Protein AF-A0A238XSF1-F1 (afdb_monomer)

Foldseek 3Di:
DPPVVVVVLVVLLVVLLVVVVVVQKQEEEEEDQDPDDPDPCSVVDSVVVNCVSCVVRHQYEYEDLPDPDQDDPPHGYDVDPVCRLVRTQAYEYPDDDPSCPVPVVRYPDPCVPDDD

InterPro domains:
  IPR014027 UDP-glucose/GDP-mannose dehydrogenase, C-terminal [PF03720] (29-104)
  IPR014027 UDP-glucose/GDP-mannose dehydrogenase, C-terminal [SM00984] (29-115)
  IPR036220 UDP-glucose/GDP-mannose dehydrogenase, C-terminal domain superfamily [SSF52413] (16-116)

Secondary structure (DSSP, 8-state):
-HHHHHHHHHHHHHHHHHHHHHT--SEEEEE---SSTT--GGGGSHHHHHHHHHTTTSEEEEE-TT-SSSEETTEEEES-HHHHHHH-SEEEESS--GGGGGGTTTB--GGGS---

Nearest PDB structures (foldseek):
  3pjg-assembly1_A-2  TM=8.389E-01  e=3.314E-09  Klebsiella pneumoniae
  7kws-assembly1_A  TM=8.509E-01  e=3.540E-09  Campylobacter jejuni subsp. jejuni NCTC 11168 = ATCC 700819
  7kws-assembly1_B  TM=8.509E-01  e=8.929E-09  Campylobacter jejuni subsp. jejuni NCTC 11168 = ATCC 700819
  3pid-assembly1_A  TM=8.947E-01  e=2.933E-08  Klebsiella pneumoniae subsp. pneumoniae NTUH-K2044
  5tx7-assembly1_B  TM=6.875E-01  e=1.627E-01  Nitratidesulfovibrio vulgaris

Radius of gyration: 13.88 Å; Cα contacts (8 Å, |Δi|>4): 141; chains: 1; bounding box: 31×38×30 Å

pLDDT: mean 74.01, std 17.09, range [29.02, 92.44]

Solvent-accessible surface area (backbone atoms only — not comparable to full-atom values): 6976 Å² total; per-residue (Å²): 131,69,66,69,59,53,56,54,52,55,53,53,43,52,54,49,49,51,60,52,57,73,66,62,39,71,20,39,18,32,45,45,79,69,82,58,93,90,56,87,64,50,89,80,37,76,63,50,59,43,46,68,73,38,51,89,75,24,46,56,40,33,32,38,74,84,55,94,64,59,56,57,99,90,33,42,49,33,71,45,67,64,61,41,63,73,63,24,64,32,32,37,44,76,61,96,51,80,93,45,62,92,44,54,91,39,45,54,56,79,67,84,63,78,83,132

Structure (mmCIF, N/CA/C/O backbone):
data_AF-A0A238XSF1-F1
#
_entry.id   AF-A0A238XSF1-F1
#
loop_
_atom_site.group_PDB
_atom_site.id
_atom_site.type_symbol
_atom_site.label_atom_id
_atom_site.label_alt_id
_atom_site.label_comp_id
_atom_site.label_asym_id
_atom_site.label_entity_id
_atom_site.label_seq_id
_atom_site.pdbx_PDB_ins_code
_atom_site.Cartn_x
_atom_site.Cartn_y
_atom_site.Cartn_z
_atom_site.occupancy
_atom_site.B_iso_or_equiv
_atom_site.auth_seq_id
_atom_site.auth_comp_id
_atom_site.aut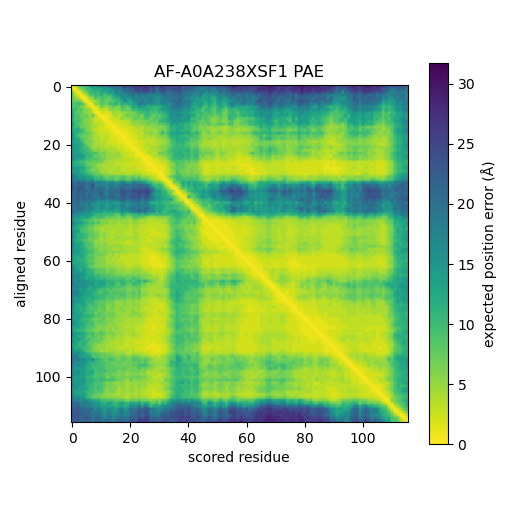h_asym_id
_atom_site.auth_atom_id
_atom_site.pdbx_PDB_model_num
ATOM 1 N N . MET A 1 1 ? 2.626 24.309 -19.686 1.00 45.97 1 MET A N 1
ATOM 2 C CA . MET A 1 1 ? 1.371 23.666 -19.215 1.00 45.97 1 MET A CA 1
ATOM 3 C C . MET A 1 1 ? 1.576 22.772 -17.974 1.00 45.97 1 MET A C 1
ATOM 5 O O . MET A 1 1 ? 0.832 21.824 -17.772 1.00 45.97 1 MET A O 1
ATOM 9 N N . SER A 1 2 ? 2.531 23.077 -17.083 1.00 44.25 2 SER A N 1
ATOM 10 C CA . SER A 1 2 ? 2.947 22.148 -16.007 1.00 44.25 2 SER A CA 1
ATOM 11 C C . SER A 1 2 ? 2.316 22.426 -14.632 1.00 44.25 2 SER A C 1
ATOM 13 O O . SER A 1 2 ? 2.405 21.590 -13.737 1.00 44.25 2 SER A O 1
ATOM 15 N N . ALA A 1 3 ? 1.668 23.584 -14.450 1.00 43.38 3 ALA 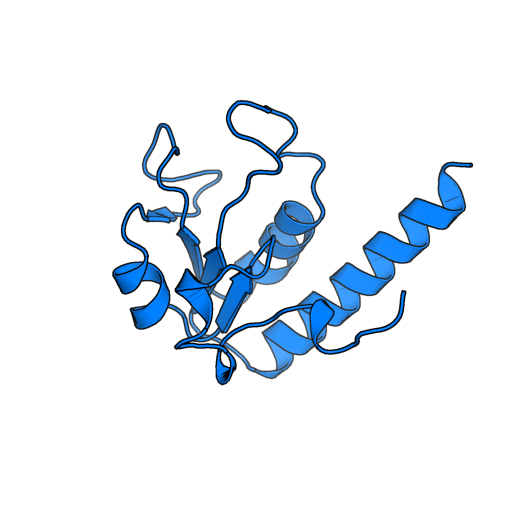A N 1
ATOM 16 C CA . ALA A 1 3 ? 1.077 23.993 -13.170 1.00 43.38 3 ALA A CA 1
ATOM 17 C C . ALA A 1 3 ? -0.314 23.377 -12.917 1.00 43.38 3 ALA A C 1
ATOM 19 O O . ALA A 1 3 ? -0.627 22.992 -11.795 1.00 43.38 3 ALA A O 1
ATOM 20 N N . ILE A 1 4 ? -1.124 23.209 -13.969 1.00 47.97 4 ILE A N 1
ATOM 21 C CA . ILE A 1 4 ? -2.509 22.715 -13.853 1.00 47.97 4 ILE A CA 1
ATOM 22 C C . ILE A 1 4 ? -2.535 21.215 -13.511 1.00 47.97 4 ILE A C 1
ATOM 24 O O . ILE A 1 4 ? -3.323 20.772 -12.677 1.00 47.97 4 ILE A O 1
ATOM 28 N N . VAL A 1 5 ? -1.624 20.429 -14.097 1.00 50.28 5 VAL A N 1
ATOM 29 C CA . VAL A 1 5 ? -1.526 18.981 -13.841 1.00 50.28 5 VAL A CA 1
ATOM 30 C C . VAL A 1 5 ? -0.990 18.700 -12.430 1.00 50.28 5 VAL A C 1
ATOM 32 O O . VAL A 1 5 ? -1.547 17.856 -11.729 1.00 50.28 5 VAL A O 1
ATOM 35 N N . LYS A 1 6 ? 0.020 19.457 -11.966 1.00 49.00 6 LYS A N 1
ATOM 36 C CA . LYS A 1 6 ? 0.588 19.318 -10.610 1.00 49.00 6 LYS A CA 1
ATOM 37 C C . LYS A 1 6 ? -0.440 19.583 -9.505 1.00 49.00 6 LYS A C 1
ATOM 39 O O . LYS A 1 6 ? -0.515 18.803 -8.559 1.00 49.00 6 LYS A O 1
ATOM 44 N N . SER A 1 7 ? -1.263 20.628 -9.634 1.00 51.44 7 SER A N 1
ATOM 45 C CA . SER A 1 7 ? -2.307 20.921 -8.638 1.00 51.44 7 SER A CA 1
ATOM 46 C C . SER A 1 7 ? -3.366 19.820 -8.540 1.00 51.44 7 SER A C 1
ATOM 48 O O . SER A 1 7 ? -3.853 19.538 -7.445 1.00 51.44 7 SER A O 1
ATOM 50 N N . ASN A 1 8 ? -3.705 19.165 -9.655 1.00 56.78 8 ASN A N 1
ATOM 51 C CA . ASN A 1 8 ? -4.693 18.089 -9.653 1.00 56.78 8 ASN A CA 1
ATOM 52 C C . ASN A 1 8 ? -4.168 16.793 -9.017 1.00 56.78 8 ASN A C 1
ATOM 54 O O . ASN A 1 8 ? -4.932 16.128 -8.315 1.00 56.78 8 ASN A O 1
ATOM 58 N N . SER A 1 9 ? -2.895 16.438 -9.214 1.00 59.53 9 SER A N 1
ATOM 59 C CA . SER A 1 9 ? -2.297 15.248 -8.585 1.00 59.53 9 SER A CA 1
ATOM 60 C C . SER A 1 9 ? -2.193 15.398 -7.065 1.00 59.53 9 SER A C 1
ATOM 62 O O . SER A 1 9 ? -2.746 14.568 -6.342 1.00 59.53 9 SER A O 1
ATOM 64 N N . LEU A 1 10 ? -1.664 16.533 -6.589 1.00 62.44 10 LEU A N 1
ATOM 65 C CA . LEU A 1 10 ? -1.544 16.845 -5.157 1.00 62.44 10 LEU A CA 1
ATOM 66 C C . LEU A 1 10 ? -2.895 16.813 -4.429 1.00 62.44 10 LEU A C 1
ATOM 68 O O . LEU A 1 10 ? -3.019 16.262 -3.334 1.00 62.44 10 LEU A O 1
ATOM 72 N N . ARG A 1 11 ? -3.952 17.363 -5.044 1.00 65.06 11 ARG A N 1
ATOM 73 C CA . ARG A 1 11 ? -5.301 17.338 -4.455 1.00 65.06 11 ARG A CA 1
ATOM 74 C C . ARG A 1 11 ? -5.854 15.913 -4.359 1.00 65.06 11 ARG A C 1
ATOM 76 O O . ARG A 1 11 ? -6.482 15.565 -3.360 1.00 65.06 11 ARG A O 1
ATOM 83 N N . LYS A 1 12 ? -5.619 15.081 -5.379 1.00 65.06 12 LYS A N 1
ATOM 84 C CA . LYS A 1 12 ? -6.069 13.679 -5.421 1.00 65.06 12 LYS A CA 1
ATOM 85 C C . LYS A 1 12 ? -5.321 12.810 -4.406 1.00 65.06 12 LYS A C 1
ATOM 87 O O . LYS A 1 12 ? -5.949 11.981 -3.749 1.00 65.06 12 LYS A O 1
ATOM 92 N N . GLU A 1 13 ? -4.020 13.024 -4.243 1.00 69.19 13 GLU A N 1
ATOM 93 C CA . GLU A 1 13 ? -3.191 12.357 -3.230 1.00 69.19 13 GLU A CA 1
ATOM 94 C C . GLU A 1 13 ? -3.642 12.711 -1.814 1.00 69.19 13 GLU A C 1
ATOM 96 O O . GLU A 1 13 ? -3.819 11.824 -0.981 1.00 69.19 13 GLU A O 1
ATOM 101 N N . HIS A 1 14 ? -3.946 13.985 -1.559 1.00 69.50 14 HIS A N 1
ATOM 102 C CA . HIS A 1 14 ? -4.421 14.425 -0.249 1.00 69.50 14 HIS A CA 1
ATOM 103 C C . HIS A 1 14 ? -5.765 13.782 0.135 1.00 69.50 14 HIS A C 1
ATOM 105 O O . HIS A 1 14 ? -5.956 13.348 1.273 1.00 69.50 14 HIS A O 1
ATOM 111 N N . ILE A 1 15 ? -6.693 13.668 -0.822 1.00 70.56 15 ILE A N 1
ATOM 112 C CA . ILE A 1 15 ? -7.977 12.979 -0.614 1.00 70.56 15 ILE A CA 1
ATOM 113 C C . ILE A 1 15 ? -7.751 11.485 -0.367 1.00 70.56 15 ILE A C 1
ATOM 115 O O . ILE A 1 15 ? -8.397 10.907 0.509 1.00 70.5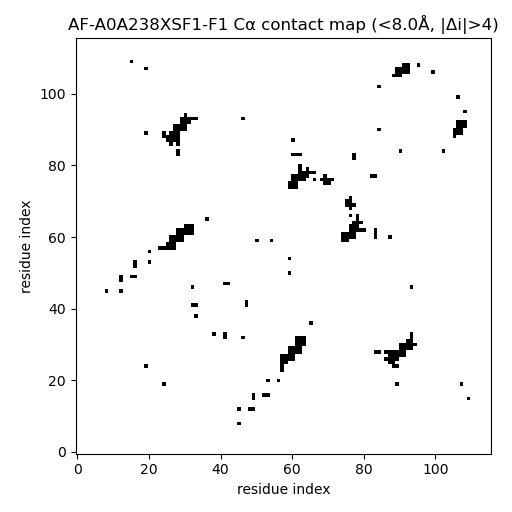6 15 ILE A O 1
ATOM 119 N N . ALA A 1 16 ? -6.824 10.868 -1.105 1.00 70.69 16 ALA A N 1
ATOM 120 C CA . ALA A 1 16 ? -6.472 9.469 -0.915 1.00 70.69 16 ALA A CA 1
ATOM 121 C C . ALA A 1 16 ? -5.923 9.200 0.476 1.00 70.69 16 ALA A C 1
ATOM 123 O O . ALA A 1 16 ? -6.467 8.357 1.187 1.00 70.69 16 ALA A O 1
ATOM 124 N N . LYS A 1 17 ? -4.934 9.988 0.898 1.00 74.81 17 LYS A N 1
ATOM 125 C CA . LYS A 1 17 ? -4.399 9.946 2.255 1.00 74.81 17 LYS A CA 1
ATOM 126 C C . LYS A 1 17 ? -5.521 10.042 3.284 1.00 74.81 17 LYS A C 1
ATOM 128 O O . LYS A 1 17 ? -5.606 9.192 4.163 1.00 74.81 17 LYS A O 1
ATOM 133 N N . LYS A 1 18 ? -6.392 11.051 3.172 1.00 77.56 18 LYS A N 1
ATOM 134 C CA . LYS A 1 18 ? -7.466 11.267 4.147 1.00 77.56 18 LYS A CA 1
ATOM 135 C C . LYS A 1 18 ? -8.375 10.041 4.261 1.00 77.56 18 LYS A C 1
ATOM 137 O O . LYS A 1 18 ? -8.580 9.559 5.365 1.00 77.56 18 LYS A O 1
ATOM 142 N N . LYS A 1 19 ? -8.834 9.485 3.136 1.00 78.88 19 LYS A N 1
ATOM 143 C CA . LYS A 1 19 ? -9.696 8.291 3.127 1.00 78.88 19 LYS A CA 1
ATOM 144 C C . LYS A 1 19 ? -9.008 7.042 3.677 1.00 78.88 19 LYS A C 1
ATOM 146 O O . LYS A 1 19 ? -9.648 6.249 4.362 1.00 78.88 19 LYS A O 1
ATOM 151 N N . ILE A 1 20 ? -7.721 6.857 3.379 1.00 81.38 20 ILE A N 1
ATOM 152 C CA . ILE A 1 20 ? -6.933 5.741 3.915 1.00 81.38 20 ILE A CA 1
ATOM 153 C C . ILE A 1 20 ? -6.813 5.890 5.436 1.00 81.38 20 ILE A C 1
ATOM 155 O O . ILE A 1 20 ? -7.133 4.959 6.165 1.00 81.38 20 ILE A O 1
ATOM 159 N N . LEU A 1 21 ? -6.426 7.070 5.928 1.00 80.50 21 LEU A N 1
ATOM 160 C CA . LEU A 1 21 ? -6.232 7.321 7.359 1.00 80.50 21 LEU A CA 1
ATOM 161 C C . LEU A 1 21 ? -7.542 7.350 8.161 1.00 80.50 21 LEU A C 1
ATOM 163 O O . LEU A 1 21 ? -7.540 6.958 9.324 1.00 80.50 21 LEU A O 1
ATOM 167 N N . GLU A 1 22 ? -8.664 7.752 7.558 1.00 83.62 22 GLU A N 1
ATOM 168 C CA . GLU A 1 22 ? -9.998 7.683 8.177 1.00 83.62 22 GLU A CA 1
ATOM 169 C C . GLU A 1 22 ? -10.374 6.250 8.564 1.00 83.62 22 GLU A C 1
ATOM 171 O O . GLU A 1 22 ? -10.959 6.032 9.624 1.00 83.62 22 GLU A O 1
ATOM 176 N N . LYS A 1 23 ? -9.975 5.263 7.751 1.00 81.75 23 LYS A N 1
ATOM 177 C CA . LYS A 1 23 ? -10.179 3.842 8.062 1.00 81.75 23 LYS A CA 1
ATOM 178 C C . LYS A 1 23 ? -9.234 3.310 9.144 1.00 81.75 23 LYS A C 1
ATOM 180 O O . LYS A 1 23 ? -9.420 2.179 9.580 1.00 81.75 23 LYS A O 1
ATOM 185 N N . LYS A 1 24 ? -8.232 4.095 9.565 1.00 84.81 24 LYS A N 1
ATOM 186 C CA . LYS A 1 24 ? -7.181 3.714 10.528 1.00 84.81 24 LYS A CA 1
ATOM 187 C C . LYS A 1 24 ? -6.635 2.287 10.296 1.00 84.81 24 LYS A C 1
ATOM 189 O O . LYS A 1 24 ? -6.609 1.493 11.239 1.00 84.81 24 LYS A O 1
ATOM 194 N N . PRO A 1 25 ? -6.228 1.934 9.060 1.00 87.81 25 PRO A N 1
ATOM 195 C CA . PRO A 1 25 ? -5.700 0.609 8.771 1.00 87.81 25 PRO A CA 1
ATOM 196 C C . PRO A 1 25 ? -4.424 0.385 9.582 1.00 87.81 25 PRO A C 1
ATOM 198 O O . PRO A 1 25 ? -3.586 1.284 9.696 1.00 87.81 25 PRO A O 1
ATOM 201 N N . LYS A 1 26 ? -4.244 -0.819 10.120 1.00 89.75 26 LYS A N 1
ATOM 202 C CA . LYS A 1 26 ? -2.975 -1.231 10.729 1.00 89.75 26 LYS A CA 1
ATOM 203 C C . LYS A 1 26 ? -1.934 -1.511 9.653 1.00 89.75 26 LYS A C 1
ATOM 205 O O . LYS A 1 26 ? -0.744 -1.302 9.887 1.00 89.75 26 LYS A O 1
ATOM 210 N N . THR A 1 27 ? -2.366 -2.012 8.496 1.00 91.50 27 THR A N 1
ATOM 211 C CA . THR A 1 27 ? -1.492 -2.303 7.357 1.00 91.50 27 THR A CA 1
ATOM 212 C C . THR A 1 27 ? -2.147 -1.908 6.034 1.00 91.50 27 THR A C 1
ATOM 214 O O . THR A 1 27 ? -3.260 -2.330 5.719 1.00 91.50 27 THR A O 1
ATOM 217 N N . ALA A 1 28 ? -1.439 -1.100 5.247 1.00 91.69 28 ALA A N 1
ATOM 218 C CA . ALA A 1 28 ? -1.798 -0.714 3.893 1.00 91.69 28 ALA A CA 1
ATOM 219 C C . ALA A 1 28 ? -0.957 -1.491 2.871 1.00 91.69 28 ALA A C 1
ATOM 221 O O . ALA A 1 28 ? 0.271 -1.417 2.851 1.00 91.69 28 ALA A O 1
ATOM 222 N N . GLY A 1 29 ? -1.637 -2.220 1.998 1.00 92.00 29 GLY A N 1
ATOM 223 C CA . GLY A 1 29 ? -1.042 -2.927 0.879 1.00 92.00 29 GLY A CA 1
ATOM 224 C C . GLY A 1 29 ? -0.960 -2.039 -0.353 1.00 92.00 29 GLY A C 1
ATOM 225 O O . GLY A 1 29 ? -1.890 -1.293 -0.650 1.00 92.00 29 GLY A O 1
ATOM 226 N N . ILE A 1 30 ? 0.118 -2.140 -1.117 1.00 89.25 30 ILE A N 1
ATOM 227 C CA . ILE A 1 30 ? 0.253 -1.463 -2.407 1.00 89.25 30 ILE A CA 1
ATOM 228 C C . ILE A 1 30 ? 0.411 -2.514 -3.485 1.00 89.25 30 ILE A C 1
ATOM 230 O O . ILE A 1 30 ? 1.308 -3.351 -3.420 1.00 89.25 30 ILE A O 1
ATOM 234 N N . TYR A 1 31 ? -0.473 -2.481 -4.477 1.00 87.75 31 TYR A N 1
ATOM 235 C CA . TYR A 1 31 ? -0.432 -3.429 -5.580 1.00 87.75 31 TYR A CA 1
ATOM 236 C C . TYR A 1 31 ? 0.311 -2.818 -6.768 1.00 87.75 31 TYR A C 1
ATOM 238 O O . TYR A 1 31 ? -0.250 -1.987 -7.491 1.00 87.75 31 TYR A O 1
ATOM 246 N N . ARG A 1 32 ? 1.554 -3.295 -6.948 1.00 82.06 32 ARG A N 1
ATOM 247 C CA . ARG A 1 32 ? 2.553 -2.906 -7.956 1.00 82.06 32 ARG A CA 1
ATOM 248 C C . ARG A 1 32 ? 2.987 -1.442 -7.876 1.00 82.06 32 ARG A C 1
ATOM 250 O O . ARG A 1 32 ? 2.173 -0.533 -7.748 1.00 82.06 32 ARG A O 1
ATOM 257 N N . LEU A 1 33 ? 4.290 -1.208 -8.024 1.00 72.62 33 LEU A N 1
ATOM 258 C CA . LEU A 1 33 ? 4.846 0.151 -8.114 1.00 72.62 33 LEU A CA 1
ATOM 259 C C . LEU A 1 33 ? 4.992 0.623 -9.565 1.00 72.62 33 LEU A C 1
ATOM 261 O O . LEU A 1 33 ? 5.106 1.817 -9.827 1.00 72.62 33 LEU A O 1
ATOM 265 N N . THR A 1 34 ? 5.020 -0.308 -10.520 1.00 62.25 34 THR A N 1
ATOM 266 C CA . THR A 1 34 ? 5.335 -0.006 -11.921 1.00 62.25 34 THR A CA 1
ATOM 267 C C . THR A 1 34 ? 4.170 0.623 -12.693 1.00 62.25 34 THR A C 1
ATOM 269 O O . THR A 1 34 ? 3.026 0.164 -12.660 1.00 62.25 34 THR A O 1
ATOM 272 N N . MET A 1 35 ? 4.505 1.617 -13.521 1.00 53.41 35 MET A N 1
ATOM 273 C CA . MET A 1 35 ? 3.920 1.770 -14.855 1.00 53.41 35 MET A CA 1
ATOM 274 C C . MET A 1 35 ? 4.955 1.223 -15.852 1.00 53.41 35 MET A C 1
ATOM 276 O O . MET A 1 35 ? 5.933 1.900 -16.144 1.00 53.41 35 MET A O 1
ATOM 280 N N . LYS A 1 36 ? 4.736 -0.003 -16.355 1.00 42.88 36 LYS A N 1
ATOM 281 C CA . LYS A 1 36 ? 5.634 -0.817 -17.213 1.00 42.88 36 LYS A CA 1
ATOM 282 C C . LYS A 1 36 ? 6.868 -1.415 -16.512 1.00 42.88 36 LYS A C 1
ATOM 284 O O . LYS A 1 36 ? 7.584 -0.755 -15.766 1.00 42.88 36 LYS A O 1
ATOM 289 N N . ALA A 1 37 ? 7.118 -2.692 -16.806 1.00 35.81 37 ALA A N 1
ATOM 290 C CA . ALA A 1 37 ? 8.311 -3.417 -16.383 1.00 35.81 37 ALA A CA 1
ATOM 291 C C . ALA A 1 37 ? 9.579 -2.727 -16.926 1.00 35.81 37 ALA A C 1
ATOM 293 O O . ALA A 1 37 ? 9.680 -2.504 -18.130 1.00 35.81 37 ALA A O 1
ATOM 294 N N . GLY A 1 38 ? 10.525 -2.390 -16.042 1.00 41.06 38 GLY A N 1
ATOM 295 C CA . GLY A 1 38 ? 11.845 -1.857 -16.412 1.00 41.06 38 GLY A CA 1
ATOM 296 C C . GLY A 1 38 ? 12.009 -0.332 -16.390 1.00 41.06 38 GLY A C 1
ATOM 297 O O . GLY A 1 38 ? 13.005 0.159 -16.905 1.00 41.06 38 GLY A O 1
ATOM 298 N N . SER A 1 39 ? 11.066 0.424 -15.824 1.00 42.69 39 SER A N 1
ATOM 299 C CA . SER A 1 39 ? 11.156 1.889 -15.776 1.00 42.69 39 SER A CA 1
ATOM 300 C C . SER A 1 39 ? 11.551 2.393 -14.384 1.00 42.69 39 SER A C 1
ATOM 302 O O . SER A 1 39 ? 10.718 2.384 -13.485 1.00 42.69 39 SER A O 1
ATOM 304 N N . ASP A 1 40 ? 12.769 2.927 -14.237 1.00 49.41 40 ASP A N 1
ATOM 305 C CA . ASP A 1 40 ? 13.306 3.572 -13.017 1.00 49.41 40 ASP A CA 1
ATOM 306 C C . ASP A 1 40 ? 12.556 4.858 -12.580 1.00 49.41 40 ASP A C 1
ATOM 308 O O . ASP A 1 40 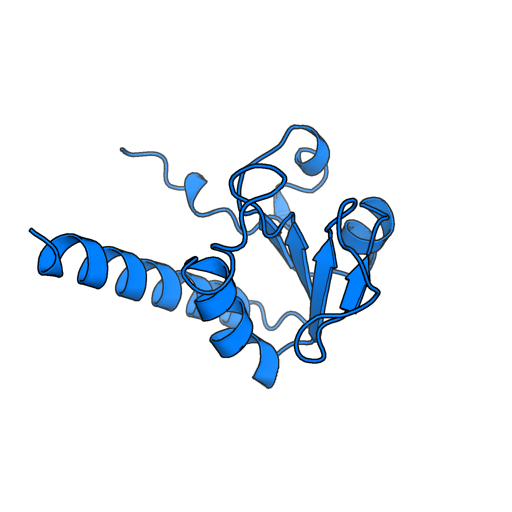? 12.900 5.488 -11.580 1.00 49.41 40 ASP A O 1
ATOM 312 N N . ASN A 1 41 ? 11.477 5.239 -13.276 1.00 48.22 41 ASN A N 1
ATOM 313 C CA . ASN A 1 41 ? 10.620 6.397 -12.964 1.00 48.22 41 ASN A CA 1
ATOM 314 C C . ASN A 1 41 ? 9.730 6.234 -11.713 1.00 48.22 41 ASN A C 1
ATOM 316 O O . ASN A 1 41 ? 8.789 6.997 -11.506 1.00 48.22 41 ASN A O 1
ATOM 320 N N . PHE A 1 42 ? 10.011 5.258 -10.855 1.00 52.06 42 PHE A N 1
ATOM 321 C CA . PHE A 1 42 ? 9.267 5.016 -9.618 1.00 52.06 42 PHE A CA 1
ATOM 322 C C . PHE A 1 42 ? 9.202 6.258 -8.719 1.00 52.06 42 PHE A C 1
ATOM 324 O O . PHE A 1 42 ? 8.127 6.618 -8.240 1.00 52.06 42 PHE A O 1
ATOM 331 N N . ARG A 1 43 ? 10.327 6.973 -8.580 1.00 50.00 43 ARG A N 1
ATOM 332 C CA . ARG A 1 43 ? 10.477 8.139 -7.689 1.00 50.00 43 ARG A CA 1
ATOM 333 C C . ARG A 1 43 ? 9.640 9.364 -8.072 1.00 50.00 43 ARG A C 1
ATOM 335 O O . ARG A 1 43 ? 9.537 10.281 -7.272 1.00 50.00 43 ARG A O 1
ATOM 342 N N . SER A 1 44 ? 9.061 9.407 -9.271 1.00 48.00 44 SER A N 1
ATOM 343 C CA . SER A 1 44 ? 8.229 10.525 -9.742 1.00 48.00 44 SER A CA 1
ATOM 344 C C . SER A 1 44 ? 6.741 10.171 -9.845 1.00 48.00 44 SER A C 1
ATOM 346 O O . SER A 1 44 ? 5.963 10.923 -10.436 1.00 48.00 44 SER A O 1
ATOM 348 N N . SER A 1 45 ? 6.331 9.027 -9.286 1.00 59.47 45 SER A N 1
ATOM 349 C CA . SER A 1 45 ? 4.947 8.558 -9.332 1.00 59.47 45 SER A CA 1
ATOM 350 C C . SER A 1 45 ? 4.162 8.924 -8.068 1.00 59.47 45 SER A C 1
ATOM 352 O O . SER A 1 45 ? 4.640 8.755 -6.949 1.00 59.47 45 SER A O 1
ATOM 354 N N . ALA A 1 46 ? 2.900 9.320 -8.257 1.00 68.75 46 ALA A N 1
ATOM 355 C CA . ALA A 1 46 ? 1.953 9.706 -7.202 1.00 68.75 46 ALA A CA 1
ATOM 356 C C . ALA A 1 46 ? 1.710 8.633 -6.118 1.00 68.75 46 ALA A C 1
ATOM 358 O O . ALA A 1 46 ? 1.017 8.889 -5.133 1.00 68.75 46 ALA A O 1
ATOM 359 N N . ILE A 1 47 ? 2.190 7.398 -6.315 1.00 75.31 47 ILE A N 1
ATOM 360 C CA . ILE A 1 47 ? 2.076 6.332 -5.318 1.00 75.31 47 ILE A CA 1
ATOM 361 C C . ILE A 1 47 ? 3.168 6.433 -4.253 1.00 75.31 47 ILE A C 1
ATOM 363 O O . ILE A 1 47 ? 2.878 6.152 -3.095 1.00 75.31 47 ILE A O 1
ATOM 367 N N . PHE A 1 48 ? 4.370 6.902 -4.607 1.00 77.31 48 PHE A N 1
ATOM 368 C CA . PHE A 1 48 ? 5.430 7.166 -3.630 1.00 77.31 48 PHE A CA 1
ATOM 369 C C . PHE A 1 48 ? 5.060 8.323 -2.708 1.00 77.31 48 PHE A C 1
ATOM 371 O O . PHE A 1 48 ? 5.202 8.187 -1.497 1.00 77.31 48 PHE A O 1
ATOM 378 N N . ASP A 1 49 ? 4.455 9.384 -3.244 1.00 77.19 49 ASP A N 1
ATOM 379 C CA . ASP A 1 49 ? 3.934 10.484 -2.426 1.00 77.19 49 ASP A CA 1
ATOM 380 C C . ASP A 1 49 ? 2.902 9.977 -1.400 1.00 77.19 49 ASP A C 1
ATOM 382 O O . ASP A 1 49 ? 2.925 10.348 -0.226 1.00 77.19 49 ASP A O 1
ATOM 386 N N . ILE A 1 50 ? 2.018 9.053 -1.803 1.00 79.38 50 ILE A N 1
ATOM 387 C CA . ILE A 1 50 ? 1.063 8.420 -0.881 1.00 79.38 50 ILE A CA 1
ATOM 388 C C . ILE A 1 50 ? 1.781 7.542 0.147 1.00 79.38 50 ILE A C 1
ATOM 390 O O . ILE A 1 50 ? 1.425 7.606 1.324 1.00 79.38 50 ILE A O 1
ATOM 394 N N . ILE A 1 51 ? 2.771 6.745 -0.272 1.00 82.38 51 ILE A N 1
ATOM 395 C CA . ILE A 1 51 ? 3.588 5.918 0.627 1.00 82.38 51 ILE A CA 1
ATOM 396 C C . ILE A 1 51 ? 4.184 6.797 1.717 1.00 82.38 51 ILE A C 1
ATOM 398 O O . ILE A 1 51 ? 3.917 6.558 2.889 1.00 82.38 51 ILE A O 1
ATOM 402 N N . GLU A 1 52 ? 4.925 7.841 1.353 1.00 83.75 52 GLU A N 1
ATOM 403 C CA . GLU A 1 52 ? 5.594 8.717 2.316 1.00 83.75 52 GLU A CA 1
ATOM 404 C C . GLU A 1 52 ? 4.607 9.411 3.257 1.00 83.75 52 GLU A C 1
ATOM 406 O O . GLU A 1 52 ? 4.862 9.532 4.455 1.00 83.75 52 GLU A O 1
ATOM 411 N N . MET A 1 53 ? 3.437 9.810 2.755 1.00 81.06 53 MET A N 1
ATOM 412 C CA . MET A 1 53 ? 2.406 10.450 3.573 1.00 81.06 53 MET A CA 1
ATOM 413 C C . MET A 1 53 ? 1.709 9.506 4.561 1.00 81.06 53 MET A C 1
ATOM 415 O O . MET A 1 53 ? 1.161 9.979 5.563 1.00 81.06 53 MET A O 1
ATOM 419 N N . VAL A 1 54 ? 1.652 8.209 4.256 1.00 84.38 54 VAL A N 1
ATOM 420 C CA . VAL A 1 54 ? 0.874 7.199 4.992 1.00 84.38 54 VAL A CA 1
ATOM 421 C C . VAL A 1 54 ? 1.768 6.338 5.895 1.00 84.38 54 VAL A C 1
ATOM 423 O O . VAL A 1 54 ? 1.343 5.958 6.986 1.00 84.38 54 VAL A O 1
ATOM 426 N N . LYS A 1 55 ? 3.029 6.126 5.506 1.00 85.56 55 LYS A N 1
ATOM 427 C CA . LYS A 1 55 ? 4.057 5.353 6.223 1.00 85.56 55 LYS A CA 1
ATOM 428 C C . LYS A 1 55 ? 4.226 5.711 7.709 1.00 85.56 55 LYS A C 1
ATOM 430 O O . LYS A 1 55 ? 4.432 4.790 8.493 1.00 85.56 55 LYS A O 1
ATOM 435 N N . PRO A 1 56 ? 4.107 6.981 8.155 1.00 87.50 56 PRO A N 1
ATOM 436 C CA . PRO A 1 56 ? 4.216 7.314 9.579 1.00 87.50 56 PRO A CA 1
ATOM 437 C C . PRO A 1 56 ? 3.041 6.809 10.428 1.00 87.50 56 PRO A C 1
ATOM 439 O O . PRO A 1 56 ? 3.148 6.750 11.649 1.00 87.50 56 PRO A O 1
ATOM 442 N N . PHE A 1 57 ? 1.906 6.486 9.802 1.00 87.19 57 PHE A N 1
ATOM 443 C CA . PHE A 1 57 ? 0.651 6.178 10.490 1.00 87.19 57 PHE A CA 1
ATOM 444 C C . PHE A 1 57 ? 0.231 4.711 10.361 1.00 87.19 57 PHE A C 1
ATOM 446 O O . PHE A 1 57 ? -0.564 4.235 11.167 1.00 87.19 57 PHE A O 1
ATOM 453 N N . THR A 1 58 ? 0.723 3.995 9.349 1.00 88.94 58 THR A N 1
ATOM 454 C CA . THR A 1 58 ? 0.357 2.600 9.080 1.00 88.94 58 THR A CA 1
ATOM 455 C C . THR A 1 58 ? 1.546 1.831 8.517 1.00 88.94 58 THR A C 1
ATOM 457 O O . THR A 1 58 ? 2.427 2.411 7.880 1.00 88.94 58 THR A O 1
ATOM 460 N N . LYS A 1 59 ? 1.564 0.511 8.719 1.00 91.31 59 LYS A N 1
ATOM 461 C CA . LYS A 1 59 ? 2.565 -0.350 8.081 1.00 91.31 59 LYS A CA 1
ATOM 462 C C . LYS A 1 59 ? 2.265 -0.464 6.596 1.00 91.31 59 LYS A C 1
ATOM 464 O O . LYS A 1 59 ? 1.104 -0.577 6.219 1.00 91.31 59 LYS A O 1
ATOM 469 N N . ILE A 1 60 ? 3.296 -0.467 5.762 1.00 90.69 60 ILE A N 1
ATOM 470 C CA . ILE A 1 60 ? 3.131 -0.595 4.315 1.00 90.69 60 ILE A CA 1
ATOM 471 C C . ILE A 1 60 ? 3.738 -1.916 3.862 1.00 90.69 60 ILE A C 1
ATOM 473 O O . ILE A 1 60 ? 4.841 -2.263 4.275 1.00 90.69 60 ILE A O 1
ATOM 477 N N . LEU A 1 61 ? 3.006 -2.638 3.016 1.00 91.81 61 LEU A N 1
ATOM 478 C CA . LEU A 1 61 ? 3.472 -3.848 2.348 1.00 91.81 61 LEU A CA 1
ATOM 479 C C . LEU A 1 61 ? 3.255 -3.692 0.846 1.00 91.81 61 LEU A C 1
ATOM 481 O O . LEU A 1 61 ? 2.149 -3.387 0.406 1.00 91.81 61 LEU A O 1
ATOM 485 N N . ILE A 1 62 ? 4.292 -3.900 0.044 1.00 90.56 62 ILE A N 1
ATOM 486 C CA . ILE A 1 62 ? 4.215 -3.671 -1.399 1.00 90.56 62 ILE A CA 1
ATOM 487 C C . ILE A 1 62 ? 4.272 -5.006 -2.129 1.00 90.56 62 ILE A C 1
ATOM 489 O O . ILE A 1 62 ? 5.239 -5.750 -2.010 1.00 90.56 62 ILE A O 1
ATOM 493 N N . TYR A 1 63 ? 3.259 -5.306 -2.935 1.00 90.50 63 TYR A N 1
ATOM 494 C CA . TYR A 1 63 ? 3.316 -6.426 -3.862 1.00 90.50 63 TYR A CA 1
ATOM 495 C C . TYR A 1 63 ? 4.025 -6.010 -5.146 1.00 90.50 63 TYR A C 1
ATOM 497 O O . TYR A 1 63 ? 3.480 -5.242 -5.940 1.00 90.50 63 TYR A O 1
ATOM 505 N N . GLU A 1 64 ? 5.226 -6.538 -5.357 1.00 86.94 64 GLU A N 1
ATOM 506 C CA . GLU A 1 64 ? 5.996 -6.323 -6.580 1.00 86.94 64 GLU A CA 1
ATOM 507 C C . GLU A 1 64 ? 6.751 -7.615 -6.942 1.00 86.94 64 GLU A C 1
ATOM 509 O O . GLU A 1 64 ? 7.850 -7.866 -6.439 1.00 86.94 64 GLU A O 1
ATOM 514 N N . PRO A 1 65 ? 6.168 -8.481 -7.796 1.00 83.81 65 PRO A N 1
ATOM 515 C CA . PRO A 1 65 ? 6.760 -9.777 -8.128 1.00 83.81 65 PRO A CA 1
ATOM 516 C C . PRO A 1 65 ? 8.105 -9.635 -8.853 1.00 83.81 65 PRO A C 1
ATOM 518 O O . PRO A 1 65 ? 8.951 -10.526 -8.759 1.00 83.81 65 PRO A O 1
ATOM 521 N N . LEU A 1 66 ? 8.319 -8.509 -9.543 1.00 81.81 66 LEU A N 1
ATOM 522 C CA . LEU A 1 66 ? 9.545 -8.210 -10.280 1.00 81.81 66 LEU A CA 1
ATOM 523 C C . LEU A 1 66 ? 10.585 -7.447 -9.442 1.00 81.81 66 LEU A C 1
ATOM 525 O O . LEU A 1 66 ? 11.639 -7.089 -9.972 1.00 81.81 66 LEU A O 1
ATOM 529 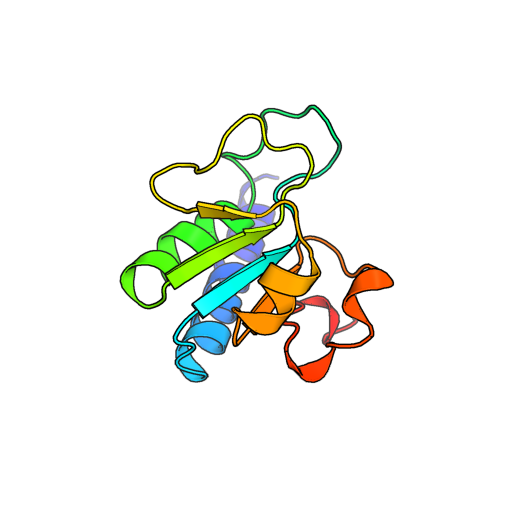N N . ALA A 1 67 ? 10.325 -7.196 -8.153 1.00 78.44 67 ALA A N 1
ATOM 530 C CA . ALA A 1 67 ? 11.258 -6.475 -7.297 1.00 78.44 67 ALA A CA 1
ATOM 531 C C . ALA A 1 67 ? 12.583 -7.239 -7.165 1.00 78.44 67 ALA A C 1
ATOM 533 O O . ALA A 1 67 ? 12.628 -8.423 -6.804 1.00 78.44 67 ALA A O 1
ATOM 534 N N . LYS A 1 68 ? 13.683 -6.528 -7.431 1.00 73.44 68 LYS A N 1
ATOM 535 C CA . LYS A 1 68 ? 15.045 -6.987 -7.147 1.00 73.44 68 LYS A CA 1
ATOM 536 C C . LYS A 1 68 ? 15.399 -6.610 -5.707 1.00 73.44 68 LYS A C 1
ATOM 538 O O . LYS A 1 68 ? 16.104 -5.638 -5.477 1.00 73.44 68 LYS A O 1
ATOM 543 N N . GLY A 1 69 ? 14.852 -7.350 -4.745 1.00 80.19 69 GLY A N 1
ATOM 544 C CA . GLY A 1 69 ? 15.078 -7.126 -3.316 1.00 80.19 69 GLY A CA 1
ATOM 545 C C . GLY A 1 69 ? 13.875 -7.515 -2.462 1.00 80.19 69 GLY A C 1
ATOM 546 O O . GLY A 1 69 ? 12.849 -7.948 -2.990 1.00 80.19 69 GLY A O 1
ATOM 547 N N . ASN A 1 70 ? 14.022 -7.343 -1.148 1.00 81.25 70 ASN A N 1
ATOM 548 C CA . ASN A 1 70 ? 12.983 -7.645 -0.159 1.00 81.25 70 ASN A CA 1
ATOM 549 C C . ASN A 1 70 ? 12.358 -6.385 0.451 1.00 81.25 70 ASN A C 1
ATOM 551 O O . ASN A 1 70 ? 11.331 -6.492 1.106 1.00 81.25 70 ASN A O 1
ATOM 555 N N . GLU A 1 71 ? 12.943 -5.208 0.229 1.00 83.38 71 GLU A N 1
ATOM 556 C CA . GLU A 1 71 ? 12.422 -3.932 0.718 1.00 83.38 71 GLU A CA 1
ATOM 557 C C . GLU A 1 71 ? 12.915 -2.748 -0.128 1.00 83.38 71 GLU A C 1
ATOM 559 O O . GLU A 1 71 ? 13.919 -2.854 -0.838 1.00 83.38 71 GLU A O 1
ATOM 564 N N . ILE A 1 72 ? 12.207 -1.620 -0.041 1.00 79.81 72 ILE A N 1
ATOM 565 C CA . ILE A 1 72 ? 12.617 -0.310 -0.561 1.00 79.81 72 ILE A CA 1
ATOM 566 C C . ILE A 1 72 ? 12.354 0.759 0.493 1.00 79.81 72 ILE A C 1
ATOM 568 O O . ILE A 1 72 ? 11.258 0.830 1.043 1.00 79.81 72 ILE A O 1
ATOM 572 N N . ASP A 1 73 ? 13.357 1.580 0.800 1.00 76.31 73 ASP A N 1
ATOM 573 C CA . ASP A 1 73 ? 13.250 2.653 1.796 1.00 76.31 73 ASP A CA 1
ATOM 574 C C . ASP A 1 73 ? 12.657 2.173 3.141 1.00 76.31 73 ASP A C 1
ATOM 576 O O . ASP A 1 73 ? 11.911 2.898 3.794 1.00 76.31 73 ASP A O 1
ATOM 580 N N . GLY A 1 74 ? 12.940 0.934 3.564 1.00 81.69 74 GLY A N 1
ATOM 581 C CA . GLY A 1 74 ? 12.379 0.330 4.784 1.00 81.69 74 GLY A CA 1
ATOM 582 C C . GLY A 1 74 ? 10.903 -0.086 4.686 1.00 81.69 74 GLY A C 1
ATOM 583 O O . GLY A 1 74 ? 10.226 -0.201 5.705 1.00 81.69 74 GLY A O 1
ATOM 584 N N . VAL A 1 75 ? 10.377 -0.253 3.471 1.00 85.38 75 VAL A N 1
ATOM 585 C CA . VAL A 1 75 ? 9.061 -0.836 3.188 1.00 85.38 75 VAL A CA 1
ATOM 586 C C . VAL A 1 75 ? 9.250 -2.202 2.545 1.00 85.38 75 VAL A C 1
ATOM 588 O O . VAL A 1 75 ? 9.908 -2.313 1.514 1.00 85.38 75 VAL A O 1
ATOM 591 N N . GLU A 1 76 ? 8.646 -3.233 3.127 1.00 89.69 76 GLU A N 1
ATOM 592 C CA . GLU A 1 76 ? 8.810 -4.614 2.676 1.00 89.69 76 GLU A CA 1
ATOM 593 C C . GLU A 1 76 ? 8.100 -4.890 1.341 1.00 89.69 76 GLU A C 1
ATOM 595 O O . GLU A 1 76 ? 6.978 -4.434 1.081 1.00 89.69 76 GLU A O 1
ATOM 600 N N . PHE A 1 77 ? 8.744 -5.714 0.518 1.00 89.12 77 PHE A N 1
ATOM 601 C CA . PHE A 1 77 ? 8.181 -6.295 -0.688 1.00 89.12 77 PHE A CA 1
ATOM 602 C C . PHE A 1 77 ? 7.638 -7.695 -0.428 1.00 89.12 77 PHE A C 1
ATOM 604 O O . PHE A 1 77 ? 8.234 -8.518 0.265 1.00 89.12 77 PHE A O 1
ATOM 611 N N . THR A 1 78 ? 6.530 -8.011 -1.084 1.00 89.94 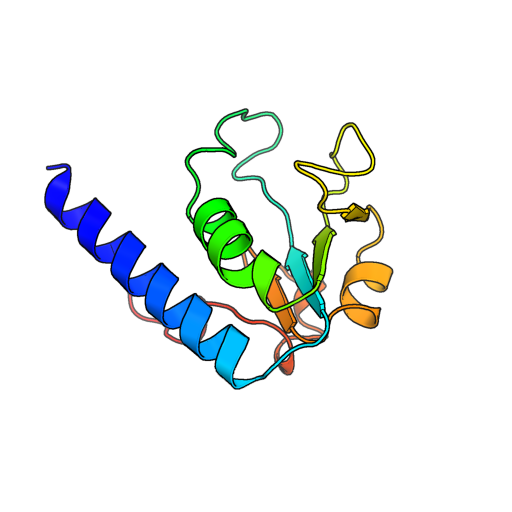78 THR A N 1
ATOM 612 C CA . THR A 1 78 ? 6.005 -9.364 -1.184 1.00 89.94 78 THR A CA 1
ATOM 613 C C . THR A 1 78 ? 5.824 -9.755 -2.644 1.00 89.94 78 THR A C 1
ATOM 615 O O . THR A 1 78 ? 5.345 -8.979 -3.468 1.00 89.94 78 THR A O 1
ATOM 618 N N . LYS A 1 79 ? 6.226 -10.982 -2.980 1.00 89.25 79 LYS A N 1
ATOM 619 C CA . LYS A 1 79 ? 6.001 -11.580 -4.306 1.00 89.25 79 LYS A CA 1
ATOM 620 C C . LYS A 1 79 ? 4.742 -12.436 -4.348 1.00 89.25 79 LYS A C 1
ATOM 622 O O . LYS A 1 79 ? 4.369 -12.919 -5.413 1.00 89.25 79 LYS A O 1
ATOM 627 N N . ASP A 1 80 ? 4.091 -12.611 -3.202 1.00 89.94 80 ASP A N 1
ATOM 628 C CA . ASP A 1 80 ? 2.854 -13.360 -3.077 1.00 89.94 80 ASP A CA 1
ATOM 629 C C . ASP A 1 80 ? 1.682 -12.390 -2.920 1.00 89.94 80 ASP A C 1
ATOM 631 O O . ASP A 1 80 ? 1.572 -11.644 -1.943 1.00 89.94 80 ASP A O 1
ATOM 635 N N . LEU A 1 81 ? 0.797 -12.407 -3.913 1.00 89.44 81 LEU A N 1
ATOM 636 C CA . LEU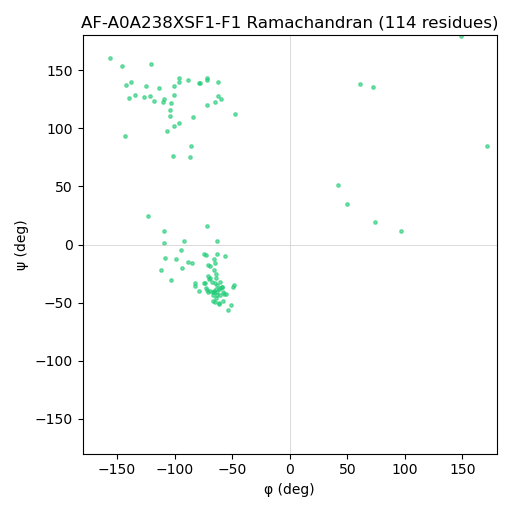 A 1 81 ? -0.401 -11.586 -3.906 1.00 89.44 81 LEU A CA 1
ATOM 637 C C . LEU A 1 81 ? -1.353 -11.996 -2.776 1.00 89.44 81 LEU A C 1
ATOM 639 O O . LEU A 1 81 ? -2.016 -11.135 -2.208 1.00 89.44 81 LEU A O 1
ATOM 643 N N . ARG A 1 82 ? -1.415 -13.282 -2.416 1.00 90.25 82 ARG A N 1
ATOM 644 C CA . ARG A 1 82 ? -2.262 -13.759 -1.312 1.00 90.25 82 ARG A CA 1
ATOM 645 C C . ARG A 1 82 ? -1.794 -13.167 0.007 1.00 90.25 82 ARG A C 1
ATOM 647 O O . ARG A 1 82 ? -2.585 -12.569 0.724 1.00 90.25 82 ARG A O 1
ATOM 654 N N . ASN A 1 83 ? -0.486 -13.195 0.252 1.00 90.50 83 ASN A N 1
ATOM 655 C CA . ASN A 1 83 ? 0.106 -12.569 1.431 1.00 90.50 83 ASN A CA 1
ATOM 656 C C . ASN A 1 83 ? -0.190 -11.057 1.505 1.00 90.50 83 ASN A C 1
ATOM 658 O O . ASN A 1 83 ? -0.444 -10.548 2.595 1.00 90.50 83 ASN A O 1
ATOM 662 N N . LEU A 1 84 ? -0.220 -10.340 0.371 1.00 92.12 84 LEU A N 1
ATOM 663 C CA . LEU A 1 84 ? -0.688 -8.948 0.349 1.00 92.12 84 LEU A CA 1
ATOM 664 C C . LEU A 1 84 ? -2.152 -8.847 0.804 1.00 92.12 84 LEU A C 1
ATOM 666 O O . LEU A 1 84 ? -2.457 -8.035 1.675 1.00 92.12 84 LEU A O 1
ATOM 670 N N . LYS A 1 85 ? -3.047 -9.656 0.227 1.00 90.50 85 LYS A N 1
ATOM 671 C CA . LYS A 1 85 ? -4.493 -9.653 0.515 1.00 90.50 85 LYS A CA 1
ATOM 672 C C . LYS A 1 85 ? -4.824 -9.979 1.969 1.00 90.50 85 LYS A C 1
ATOM 674 O O . LYS A 1 85 ? -5.734 -9.370 2.533 1.00 90.50 85 LYS A O 1
ATOM 679 N N . ASP A 1 86 ? -4.076 -10.903 2.558 1.00 90.44 86 ASP A N 1
ATOM 680 C CA . ASP A 1 86 ? -4.307 -11.379 3.920 1.00 90.44 86 ASP A CA 1
ATOM 681 C C . ASP A 1 86 ? -3.768 -10.404 4.966 1.00 90.44 86 ASP A C 1
ATOM 683 O O . ASP A 1 86 ? -4.418 -10.159 5.981 1.00 90.44 86 ASP A O 1
ATOM 687 N N . LYS A 1 87 ? -2.590 -9.816 4.720 1.00 90.44 87 LYS A N 1
ATOM 688 C CA . LYS A 1 87 ? -1.938 -8.910 5.678 1.00 90.44 87 LYS A CA 1
ATOM 689 C C . LYS A 1 87 ? -2.409 -7.465 5.591 1.00 90.44 87 LYS A C 1
ATOM 691 O O . LYS A 1 87 ? -2.124 -6.698 6.504 1.00 90.44 87 LYS A O 1
ATOM 696 N N . SER A 1 88 ? -3.077 -7.076 4.509 1.00 92.44 88 SER A N 1
ATOM 697 C CA . SER A 1 88 ? -3.472 -5.685 4.282 1.00 92.44 88 SER A CA 1
AT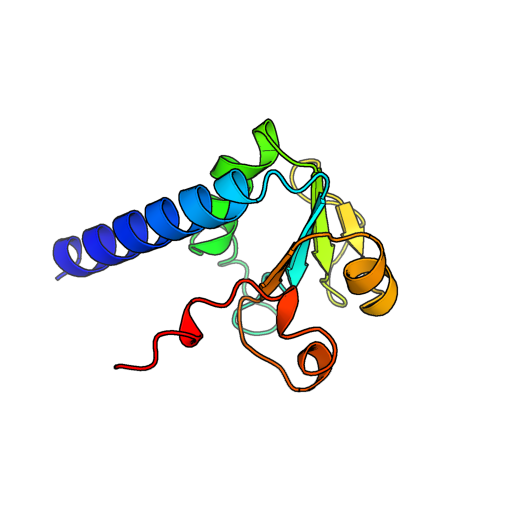OM 698 C C . SER A 1 88 ? -4.939 -5.457 4.631 1.00 92.44 88 SER A C 1
ATOM 700 O O . SER A 1 88 ? -5.829 -6.129 4.111 1.00 92.44 88 SER A O 1
ATOM 702 N N . ASP A 1 89 ? -5.200 -4.441 5.451 1.00 90.69 89 ASP A N 1
ATOM 703 C CA . ASP A 1 89 ? -6.561 -3.981 5.751 1.00 90.69 89 ASP A CA 1
ATOM 704 C C . ASP A 1 89 ? -7.158 -3.213 4.565 1.00 90.69 89 ASP A C 1
ATOM 706 O O . ASP A 1 89 ? -8.362 -3.242 4.308 1.00 90.69 89 ASP A O 1
ATOM 710 N N . ILE A 1 90 ? -6.294 -2.508 3.838 1.00 89.50 90 ILE A N 1
ATOM 711 C CA . ILE A 1 90 ? -6.637 -1.723 2.659 1.00 89.50 90 ILE A CA 1
ATOM 712 C C . ILE A 1 90 ? -5.571 -1.933 1.597 1.00 89.50 90 ILE A C 1
ATOM 714 O O . ILE A 1 90 ? -4.389 -1.981 1.922 1.00 89.50 90 ILE A O 1
ATOM 718 N N . ILE A 1 91 ? -5.971 -2.055 0.334 1.00 89.56 91 ILE A N 1
ATOM 719 C CA . ILE A 1 91 ? -5.034 -2.246 -0.776 1.00 89.56 91 ILE A CA 1
ATOM 720 C C . ILE A 1 91 ? -5.195 -1.123 -1.785 1.00 89.56 91 ILE A C 1
ATOM 722 O O . ILE A 1 91 ? -6.294 -0.852 -2.254 1.00 89.56 91 ILE A O 1
ATOM 726 N N . ILE A 1 92 ? -4.090 -0.475 -2.129 1.00 86.81 92 ILE A N 1
ATOM 727 C CA . ILE A 1 92 ? -4.025 0.640 -3.065 1.00 86.81 92 ILE A CA 1
ATOM 728 C C . ILE A 1 92 ? -3.385 0.116 -4.352 1.00 86.81 92 ILE A C 1
ATOM 730 O O . ILE A 1 92 ? -2.160 -0.015 -4.426 1.00 86.81 92 ILE A O 1
ATOM 734 N N . PRO A 1 93 ? -4.182 -0.236 -5.369 1.00 82.69 93 PRO A N 1
ATOM 735 C CA . PRO A 1 93 ? -3.638 -0.594 -6.661 1.00 82.69 93 PRO A CA 1
ATOM 736 C C . PRO A 1 93 ? -3.246 0.635 -7.467 1.00 82.69 93 PRO A C 1
ATOM 738 O O . PRO A 1 93 ? -3.997 1.607 -7.543 1.00 82.69 93 PRO A O 1
ATOM 741 N N . ASN A 1 94 ? -2.101 0.553 -8.147 1.00 75.38 94 ASN A N 1
ATOM 742 C CA . ASN A 1 94 ? -1.771 1.515 -9.197 1.00 75.38 94 ASN A CA 1
ATOM 743 C C . ASN A 1 94 ? -2.716 1.365 -10.410 1.00 75.38 94 ASN A C 1
ATOM 745 O O . ASN A 1 94 ? -3.063 2.346 -11.063 1.00 75.38 94 ASN A O 1
ATOM 749 N N . ARG A 1 95 ? -3.173 0.133 -10.690 1.00 70.38 95 ARG A N 1
ATOM 750 C CA . ARG A 1 95 ? -4.192 -0.181 -11.703 1.00 70.38 95 ARG A CA 1
ATOM 751 C C . ARG A 1 95 ? -5.106 -1.301 -11.215 1.00 70.38 95 ARG A C 1
ATOM 753 O O . ARG A 1 95 ? -4.614 -2.284 -10.667 1.00 70.38 95 ARG A O 1
ATOM 760 N N . VAL A 1 96 ? -6.415 -1.165 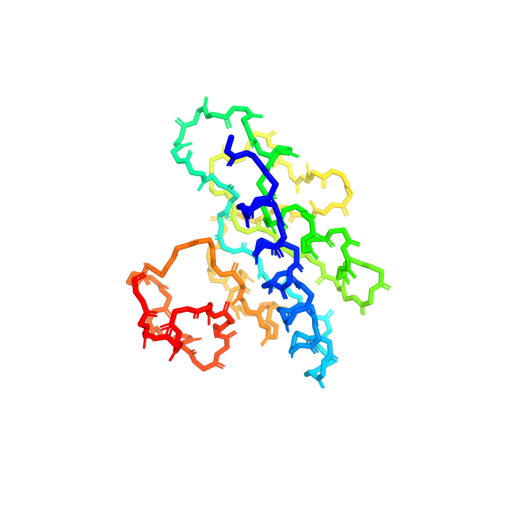-11.439 1.00 70.62 96 VAL A N 1
ATOM 761 C CA . VAL A 1 96 ? -7.371 -2.249 -11.174 1.00 70.62 96 VAL A CA 1
ATOM 762 C C . VAL A 1 96 ? -7.062 -3.416 -12.115 1.00 70.62 96 VAL A C 1
ATOM 764 O O . VAL A 1 96 ? -7.036 -3.242 -13.333 1.00 70.62 96 VAL A O 1
ATOM 767 N N . ASP A 1 97 ? -6.806 -4.582 -11.531 1.00 75.75 97 ASP A N 1
ATOM 768 C CA . ASP A 1 97 ? -6.514 -5.837 -12.224 1.00 75.75 97 ASP A CA 1
ATOM 769 C C . ASP A 1 97 ? -7.571 -6.882 -11.829 1.00 75.75 97 ASP A C 1
ATOM 771 O O . ASP A 1 97 ? -8.177 -6.780 -10.756 1.00 75.75 97 ASP A O 1
ATOM 775 N N . LYS A 1 98 ? -7.798 -7.886 -12.683 1.00 80.31 98 LYS A N 1
ATOM 776 C CA . LYS A 1 98 ? -8.765 -8.968 -12.425 1.00 80.31 98 LYS A CA 1
ATOM 777 C C . LYS A 1 98 ? -8.412 -9.752 -11.164 1.00 80.31 98 LYS A C 1
ATOM 779 O O . LYS A 1 98 ? -9.293 -10.173 -10.423 1.00 80.31 98 LYS A O 1
ATOM 784 N N . ASP A 1 99 ? -7.117 -9.856 -10.881 1.00 81.50 99 ASP A N 1
ATOM 785 C CA . ASP A 1 99 ? -6.580 -10.504 -9.686 1.00 81.50 99 ASP A CA 1
ATOM 786 C C . ASP A 1 99 ? -6.982 -9.819 -8.373 1.00 81.50 99 ASP A C 1
ATOM 788 O O . ASP A 1 99 ? -6.678 -10.340 -7.305 1.00 81.50 99 ASP A O 1
ATOM 792 N N . LEU A 1 100 ? -7.609 -8.643 -8.422 1.00 82.31 100 LEU A N 1
ATOM 793 C CA . LEU A 1 100 ? -8.080 -7.906 -7.252 1.00 82.31 100 LEU A CA 1
ATOM 794 C C . LEU A 1 100 ? -9.610 -7.901 -7.131 1.00 82.31 100 LEU A C 1
ATOM 796 O O . LEU A 1 100 ? -10.154 -7.272 -6.222 1.00 82.31 100 LEU A O 1
ATOM 800 N N . GLU A 1 101 ? -10.331 -8.560 -8.044 1.00 82.44 101 GLU A N 1
ATOM 801 C CA . GLU A 1 101 ? -11.795 -8.527 -8.050 1.00 82.44 101 GLU A CA 1
ATOM 802 C C . GLU A 1 101 ? -12.427 -9.165 -6.811 1.00 82.44 101 GLU A C 1
ATOM 804 O O . GLU A 1 101 ? -13.501 -8.739 -6.387 1.00 82.44 101 GLU A O 1
ATOM 809 N N . ASP A 1 102 ? -11.737 -10.132 -6.215 1.00 84.88 102 ASP A N 1
ATOM 810 C CA . ASP A 1 102 ? -12.116 -10.846 -4.997 1.00 84.88 102 ASP A CA 1
ATOM 811 C C . ASP A 1 102 ? -12.022 -9.988 -3.728 1.00 84.88 102 ASP A C 1
ATOM 813 O O . ASP A 1 102 ? -12.633 -10.320 -2.720 1.00 84.88 102 ASP A O 1
ATOM 817 N N . ILE A 1 103 ? -11.295 -8.867 -3.772 1.00 85.31 103 ILE A N 1
ATOM 818 C CA . ILE A 1 103 ? -11.087 -7.976 -2.621 1.00 85.31 103 ILE A CA 1
ATOM 819 C C . ILE A 1 103 ? -11.536 -6.537 -2.889 1.00 85.31 103 ILE A C 1
ATOM 821 O O . ILE A 1 103 ? -11.051 -5.606 -2.244 1.00 85.31 103 ILE A O 1
ATOM 825 N N . LYS A 1 104 ? -12.475 -6.328 -3.824 1.00 81.69 104 LYS A N 1
ATOM 826 C CA . LYS A 1 104 ? -12.977 -4.996 -4.233 1.00 81.69 104 LYS A CA 1
ATOM 827 C C . LYS A 1 104 ? -13.362 -4.083 -3.067 1.00 81.69 104 LYS A C 1
ATOM 829 O O . LYS A 1 104 ? -13.141 -2.880 -3.140 1.00 81.69 104 LYS A O 1
ATOM 834 N N . GLU A 1 105 ? -13.898 -4.640 -1.989 1.00 82.94 105 GLU A N 1
ATOM 835 C CA . GLU A 1 105 ? -14.281 -3.913 -0.771 1.00 82.94 105 GLU A CA 1
ATOM 836 C C . GLU A 1 105 ? -13.089 -3.364 0.039 1.00 82.94 105 GLU A C 1
ATOM 838 O O . GLU A 1 105 ? -13.197 -2.318 0.688 1.00 82.94 105 GLU A O 1
ATOM 843 N N . LYS A 1 106 ? -11.934 -4.039 -0.038 1.00 85.00 106 LYS A N 1
ATOM 844 C CA . LYS A 1 106 ? -10.658 -3.614 0.558 1.00 85.00 106 LYS A CA 1
ATOM 845 C C . LYS A 1 106 ? -9.844 -2.728 -0.386 1.00 85.00 106 LYS A C 1
ATOM 847 O O . LYS A 1 106 ? -8.895 -2.077 0.056 1.00 85.00 106 LYS A O 1
ATOM 852 N N . LEU A 1 107 ? -10.189 -2.689 -1.676 1.00 84.69 107 LEU A N 1
ATOM 853 C CA . LEU A 1 107 ? -9.488 -1.860 -2.647 1.00 84.69 107 LEU A CA 1
ATOM 854 C C . LEU A 1 107 ? -9.804 -0.383 -2.445 1.00 84.69 107 LEU A C 1
ATOM 856 O O . LEU A 1 107 ? -10.925 0.091 -2.629 1.00 84.69 107 LEU A O 1
ATOM 860 N N . TYR A 1 108 ? -8.756 0.379 -2.176 1.00 80.62 108 TYR A N 1
ATOM 861 C CA . TYR A 1 108 ? -8.750 1.810 -2.369 1.00 80.62 108 TYR A CA 1
ATOM 862 C C . TYR A 1 108 ? -8.366 2.120 -3.814 1.00 80.62 108 TYR A C 1
ATOM 864 O O . TYR A 1 108 ? -7.206 2.376 -4.132 1.00 80.62 108 TYR A O 1
ATOM 872 N N . THR A 1 109 ? -9.350 2.101 -4.708 1.00 66.50 109 THR A N 1
ATOM 873 C CA . THR A 1 109 ? -9.165 2.622 -6.063 1.00 66.50 109 THR A CA 1
ATOM 874 C C . THR A 1 109 ? -9.763 4.020 -6.185 1.00 66.50 109 THR A C 1
ATOM 876 O O . THR A 1 109 ? -10.873 4.292 -5.719 1.00 66.50 109 THR A O 1
ATOM 879 N N . ARG A 1 110 ? -9.029 4.925 -6.843 1.00 59.97 110 ARG A N 1
ATOM 880 C CA . ARG A 1 110 ? -9.573 6.229 -7.252 1.00 59.97 110 ARG A CA 1
ATOM 881 C C . ARG A 1 110 ? -10.681 6.061 -8.310 1.00 59.97 110 ARG A C 1
ATOM 883 O O . ARG A 1 110 ? -11.531 6.940 -8.405 1.00 59.97 110 ARG A O 1
ATOM 890 N N . ASP A 1 111 ? -10.716 4.929 -9.027 1.00 48.16 111 ASP A N 1
ATOM 891 C CA . ASP A 1 111 ? -11.651 4.655 -10.137 1.00 48.16 111 ASP A CA 1
ATOM 892 C C . ASP A 1 111 ? -13.099 4.381 -9.716 1.00 48.16 111 ASP A C 1
ATOM 894 O O . ASP A 1 111 ? -13.984 4.342 -10.569 1.00 48.16 111 ASP A O 1
ATOM 898 N N . ILE A 1 112 ? -13.398 4.230 -8.419 1.00 40.16 112 ILE A N 1
ATOM 899 C CA . ILE A 1 112 ? -14.805 4.123 -7.984 1.00 40.16 112 ILE A CA 1
ATOM 900 C C . ILE A 1 112 ? -15.574 5.433 -8.257 1.00 40.16 112 ILE A C 1
ATOM 902 O O . ILE A 1 112 ? -16.798 5.412 -8.351 1.00 40.16 112 ILE A O 1
ATOM 906 N N . TYR A 1 113 ? -14.881 6.548 -8.516 1.00 34.09 113 TYR A N 1
ATOM 907 C CA . TYR A 1 113 ? -15.468 7.706 -9.189 1.00 34.09 113 TYR A CA 1
ATOM 908 C C . TYR A 1 113 ? -15.050 7.723 -10.660 1.00 34.09 113 TYR A C 1
ATOM 910 O O . TYR A 1 113 ? -14.210 8.514 -11.083 1.00 34.09 113 TYR A O 1
ATOM 918 N N . LYS A 1 114 ? -15.682 6.846 -11.450 1.00 33.16 114 LYS A N 1
ATOM 919 C CA . LYS A 1 114 ? -15.834 7.038 -12.895 1.00 33.16 114 LYS A CA 1
ATOM 920 C C . LYS A 1 114 ? -16.322 8.464 -13.159 1.00 33.16 114 LYS A C 1
ATOM 922 O O . LYS A 1 114 ? -17.472 8.769 -12.839 1.00 33.16 114 LYS A O 1
ATOM 927 N N . ARG A 1 115 ? -15.461 9.280 -13.766 1.00 29.02 115 ARG A N 1
ATOM 928 C CA . ARG A 1 115 ? -15.739 10.239 -14.855 1.00 29.02 115 ARG A CA 1
ATOM 929 C C . ARG A 1 115 ? -14.492 11.102 -15.067 1.00 29.02 115 ARG A C 1
ATOM 931 O O . ARG A 1 115 ? -14.319 12.102 -14.376 1.00 29.02 115 ARG A O 1
ATOM 938 N N . ASP A 1 116 ? -13.558 10.590 -15.866 1.00 36.38 116 ASP A N 1
ATOM 939 C CA . ASP A 1 116 ? -13.151 11.113 -17.189 1.00 36.38 116 ASP A CA 1
ATOM 940 C C . ASP A 1 116 ? -11.923 10.338 -17.690 1.00 36.38 116 ASP A C 1
ATOM 942 O O . ASP A 1 116 ? -10.908 10.290 -16.953 1.00 36.38 116 ASP A O 1
#

Mean predicted aligned error: 8.6 Å

Sequence (116 aa):
MSAIVKSNSLRKEHIAKKKILEKKPKTAGIYRLTMKAGSDNFRSSAIFDIIEMVKPFTKILIYEPLAKGNEIDGVEFTKDLRNLKDKSDIIIPNRVDKDLEDIKEKLYTRDIYKRD

Organism: NCBI:txid240169